Protein AF-A0A067RAX8-F1 (afdb_monomer_lite)

Structure (mmCIF, N/CA/C/O backbone):
data_AF-A0A067RAX8-F1
#
_entry.id   AF-A0A067RAX8-F1
#
loop_
_atom_site.group_PDB
_atom_site.id
_atom_site.type_symbol
_atom_site.label_atom_id
_atom_site.label_alt_id
_atom_site.label_comp_id
_atom_site.label_asym_id
_atom_site.label_entity_id
_atom_site.label_seq_id
_atom_site.pdbx_PDB_ins_code
_atom_site.Cartn_x
_atom_site.Cartn_y
_atom_site.Cartn_z
_atom_site.occupancy
_atom_site.B_iso_or_equiv
_atom_site.auth_seq_id
_atom_site.auth_comp_id
_atom_site.auth_asym_id
_atom_site.auth_atom_id
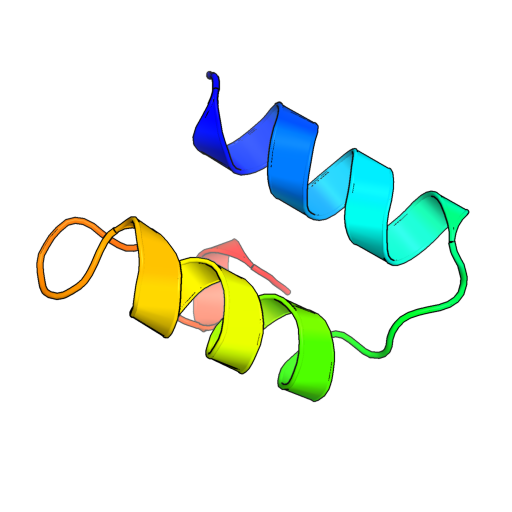_atom_site.pdbx_PDB_model_num
ATOM 1 N N . LEU A 1 1 ? 0.932 1.685 -11.202 1.00 83.94 1 LEU A N 1
ATOM 2 C CA . LEU A 1 1 ? -0.477 2.088 -11.423 1.00 83.94 1 LEU A CA 1
ATOM 3 C C . LEU A 1 1 ? -1.434 0.993 -10.955 1.00 83.94 1 LEU A C 1
ATOM 5 O O . LEU A 1 1 ? -2.213 1.252 -10.050 1.00 83.94 1 LEU A O 1
ATOM 9 N N . GLU A 1 2 ? -1.286 -0.233 -11.464 1.00 92.38 2 GLU A N 1
ATOM 10 C CA . GLU A 1 2 ? -2.107 -1.403 -11.104 1.00 92.38 2 GLU A CA 1
ATOM 11 C C . GLU A 1 2 ? -2.237 -1.648 -9.588 1.00 92.38 2 GLU A C 1
ATOM 13 O O . GLU A 1 2 ? -3.350 -1.697 -9.069 1.00 92.38 2 GLU A O 1
ATOM 18 N N . GLN A 1 3 ? -1.121 -1.678 -8.843 1.00 93.25 3 GLN A N 1
ATOM 19 C CA . GLN A 1 3 ? -1.170 -1.896 -7.390 1.00 93.25 3 GLN A CA 1
ATOM 20 C C . GLN A 1 3 ? -2.009 -0.844 -6.647 1.00 93.25 3 GLN A C 1
ATOM 22 O O . GLN A 1 3 ? -2.743 -1.180 -5.722 1.00 93.25 3 GLN A O 1
ATOM 27 N N . ARG A 1 4 ? -1.952 0.428 -7.070 1.00 91.94 4 ARG A N 1
ATOM 28 C CA . ARG A 1 4 ? -2.742 1.512 -6.455 1.00 91.94 4 ARG A CA 1
ATOM 29 C C . ARG A 1 4 ? -4.231 1.370 -6.774 1.00 91.94 4 ARG A C 1
ATOM 31 O O . ARG A 1 4 ? -5.057 1.651 -5.910 1.00 91.94 4 ARG A O 1
ATOM 38 N N . THR A 1 5 ? -4.575 0.889 -7.970 1.00 95.12 5 THR A N 1
ATOM 39 C CA . THR A 1 5 ? -5.958 0.547 -8.332 1.00 95.12 5 THR A CA 1
ATOM 40 C C . THR A 1 5 ? -6.491 -0.582 -7.449 1.00 95.12 5 THR A C 1
ATOM 42 O O . THR A 1 5 ? -7.586 -0.458 -6.903 1.00 95.12 5 THR A O 1
ATOM 45 N N . ASN A 1 6 ? -5.694 -1.629 -7.221 1.00 94.19 6 ASN A N 1
ATOM 46 C CA . ASN A 1 6 ? -6.071 -2.762 -6.370 1.00 94.19 6 ASN A CA 1
ATOM 47 C C . ASN A 1 6 ? -6.204 -2.373 -4.889 1.00 94.19 6 ASN A C 1
ATOM 49 O O . ASN A 1 6 ? -7.148 -2.798 -4.222 1.00 94.19 6 ASN A O 1
ATOM 53 N N . ILE A 1 7 ? -5.337 -1.487 -4.392 1.00 93.56 7 ILE A N 1
ATOM 54 C CA . ILE A 1 7 ? -5.474 -0.895 -3.052 1.00 93.56 7 ILE A CA 1
ATOM 55 C C . ILE A 1 7 ? -6.785 -0.105 -2.950 1.00 93.56 7 ILE A C 1
ATOM 57 O O . ILE A 1 7 ? -7.580 -0.355 -2.046 1.00 93.56 7 ILE A O 1
ATOM 61 N N . ARG A 1 8 ? -7.072 0.792 -3.907 1.00 93.19 8 ARG A N 1
ATOM 62 C CA . ARG A 1 8 ? -8.326 1.568 -3.930 1.00 93.19 8 ARG A CA 1
ATOM 63 C C . ARG A 1 8 ? -9.560 0.661 -4.016 1.00 93.19 8 ARG A C 1
ATOM 65 O O . ARG A 1 8 ? -10.574 0.958 -3.388 1.00 93.19 8 ARG A O 1
ATOM 72 N N . PHE A 1 9 ? -9.477 -0.450 -4.747 1.00 95.12 9 PHE A N 1
ATOM 73 C CA . PHE A 1 9 ? -10.534 -1.457 -4.799 1.00 95.12 9 PHE A CA 1
ATOM 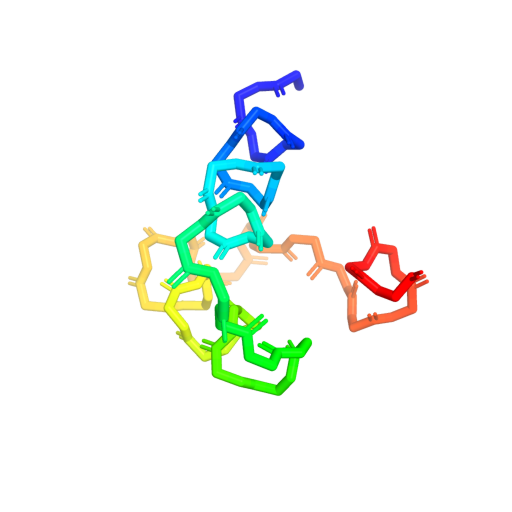74 C C . PHE A 1 9 ? -10.785 -2.103 -3.428 1.00 95.12 9 PHE A C 1
ATOM 76 O O . PHE A 1 9 ? -11.938 -2.176 -3.001 1.00 95.12 9 PHE A O 1
ATOM 83 N N . CYS A 1 10 ? -9.731 -2.512 -2.715 1.00 94.62 10 CYS A N 1
ATOM 84 C CA . CYS A 1 10 ? -9.847 -3.096 -1.375 1.00 94.62 10 CYS A CA 1
ATOM 85 C C . CYS A 1 10 ? -10.442 -2.099 -0.370 1.00 94.62 10 CYS A C 1
ATOM 87 O O . CYS A 1 10 ? -11.363 -2.450 0.366 1.00 94.62 10 CYS A O 1
ATOM 89 N N . VAL A 1 11 ? -9.999 -0.839 -0.407 1.00 92.31 11 VAL A N 1
ATOM 90 C CA . VAL A 1 11 ? -10.551 0.237 0.434 1.00 92.31 11 VAL A CA 1
ATOM 91 C C . VAL A 1 11 ? -12.038 0.456 0.141 1.00 92.31 11 VAL A C 1
ATOM 93 O O . VAL A 1 11 ? -12.844 0.495 1.066 1.00 92.31 11 VAL A O 1
ATOM 96 N N . ARG A 1 12 ? -12.446 0.508 -1.136 1.00 95.75 12 ARG A N 1
ATOM 97 C CA . ARG A 1 12 ? -13.866 0.635 -1.522 1.00 95.75 12 ARG A CA 1
ATOM 98 C C . ARG A 1 12 ? -14.716 -0.561 -1.077 1.00 95.75 12 ARG A C 1
ATOM 100 O O . ARG A 1 12 ? -15.912 -0.417 -0.861 1.00 95.75 12 ARG A O 1
ATOM 107 N N . ARG A 1 13 ? -14.105 -1.738 -0.927 1.00 94.94 13 ARG A N 1
ATOM 108 C CA . ARG A 1 13 ? -14.730 -2.953 -0.375 1.00 94.94 13 ARG A CA 1
ATOM 109 C C . ARG A 1 13 ? -14.774 -2.960 1.161 1.00 94.94 13 ARG A C 1
ATOM 111 O O . ARG A 1 13 ? -15.183 -3.967 1.731 1.00 94.94 13 ARG A O 1
ATOM 118 N N . GLY A 1 14 ? -14.344 -1.881 1.820 1.00 94.88 14 GLY A N 1
ATOM 119 C CA . GLY A 1 14 ? -14.328 -1.751 3.277 1.00 94.88 14 GLY A CA 1
ATOM 120 C C . GLY A 1 14 ? -13.199 -2.523 3.961 1.00 94.88 14 GLY A C 1
ATOM 121 O O . GLY A 1 14 ? -13.279 -2.781 5.157 1.00 94.88 14 GLY A O 1
ATOM 122 N N . LYS A 1 15 ? -12.156 -2.930 3.226 1.00 95.25 15 LYS A N 1
ATOM 123 C CA . LYS A 1 15 ? -11.006 -3.620 3.819 1.00 95.25 15 LYS A CA 1
ATOM 124 C C . LYS A 1 15 ? -10.137 -2.652 4.600 1.00 95.25 15 LYS A C 1
ATOM 126 O O . LYS A 1 15 ? -9.820 -1.563 4.124 1.00 95.25 15 LYS A O 1
ATOM 131 N N . SER A 1 16 ? -9.683 -3.089 5.772 1.00 93.31 16 SER A N 1
ATOM 132 C CA . SER A 1 16 ? -8.677 -2.345 6.522 1.00 93.31 16 SER A CA 1
ATOM 133 C C . SER A 1 16 ? -7.364 -2.266 5.736 1.00 93.31 16 SER A C 1
ATOM 135 O O . SER A 1 16 ? -7.056 -3.111 4.887 1.00 93.31 16 SER A O 1
ATOM 137 N N . ALA A 1 17 ? -6.537 -1.270 6.045 1.00 89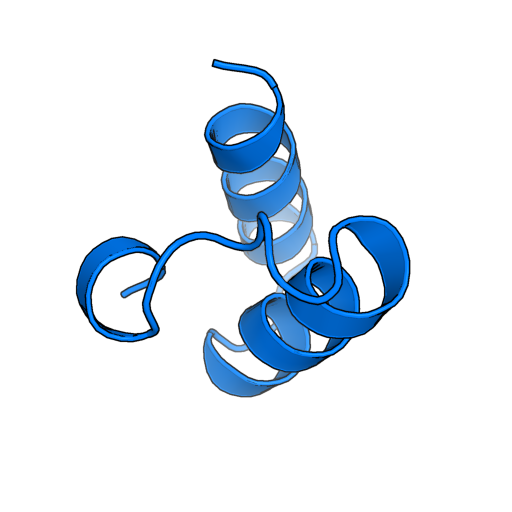.75 17 ALA A N 1
ATOM 138 C CA . ALA A 1 17 ? -5.226 -1.133 5.417 1.00 89.75 17 ALA A CA 1
ATOM 139 C C . ALA A 1 17 ? -4.317 -2.353 5.686 1.00 89.75 17 ALA A C 1
ATOM 141 O O . ALA A 1 17 ? -3.562 -2.771 4.810 1.00 89.75 17 ALA A O 1
ATOM 142 N N . SER A 1 18 ? -4.440 -2.991 6.858 1.00 92.62 18 SER A N 1
ATOM 143 C CA . SER A 1 18 ? -3.687 -4.213 7.178 1.00 92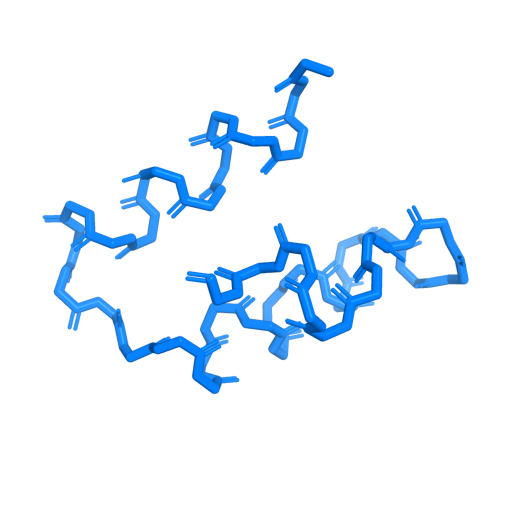.62 18 SER A CA 1
ATOM 144 C C . SER A 1 18 ? -4.160 -5.431 6.379 1.00 92.62 18 SER A C 1
ATOM 146 O O . SER A 1 18 ? -3.321 -6.201 5.914 1.00 92.62 18 SER A O 1
ATOM 148 N N . GLU A 1 19 ? -5.472 -5.611 6.189 1.00 94.44 19 GLU A N 1
ATOM 149 C CA . GLU A 1 19 ? -6.000 -6.658 5.299 1.00 94.44 19 GLU A CA 1
ATOM 150 C C . GLU A 1 19 ? -5.573 -6.413 3.853 1.00 94.44 19 GLU A C 1
ATOM 152 O O . GLU A 1 19 ? -5.069 -7.324 3.198 1.00 94.44 19 GLU A O 1
ATOM 157 N N . THR A 1 20 ? -5.702 -5.169 3.387 1.00 94.62 20 THR A N 1
ATOM 158 C CA . THR A 1 20 ? -5.291 -4.761 2.041 1.00 94.62 20 THR A CA 1
ATOM 159 C C . THR A 1 20 ? -3.812 -5.063 1.823 1.00 94.62 20 THR A C 1
ATOM 161 O O . THR A 1 20 ? -3.462 -5.712 0.846 1.00 94.62 20 THR A O 1
ATOM 164 N N . PHE A 1 21 ? -2.937 -4.697 2.763 1.00 92.31 21 PHE A N 1
ATOM 165 C CA . PHE A 1 21 ? -1.508 -4.992 2.666 1.00 92.31 21 PHE A CA 1
ATOM 166 C C . PHE A 1 21 ? -1.213 -6.498 2.591 1.00 92.31 21 PHE A C 1
ATOM 168 O O . PHE A 1 21 ? -0.404 -6.912 1.764 1.00 92.31 21 PHE A O 1
ATOM 175 N N . ARG A 1 22 ? -1.884 -7.336 3.396 1.00 93.81 22 ARG A N 1
ATOM 176 C CA . ARG A 1 22 ? -1.715 -8.801 3.319 1.00 93.81 22 ARG A CA 1
ATOM 177 C C . ARG A 1 22 ? -2.136 -9.346 1.954 1.00 93.81 22 ARG A C 1
ATOM 179 O O . ARG A 1 22 ? -1.395 -10.134 1.375 1.00 93.81 22 ARG A O 1
ATOM 186 N N . MET A 1 23 ? -3.278 -8.901 1.425 1.00 93.94 23 MET A N 1
ATOM 187 C CA . MET A 1 23 ? -3.763 -9.306 0.099 1.00 93.94 23 MET A CA 1
ATOM 188 C C . MET A 1 23 ? -2.799 -8.861 -1.009 1.00 93.94 23 MET A C 1
ATOM 190 O O . MET A 1 23 ? -2.427 -9.655 -1.870 1.00 93.94 23 MET A O 1
ATOM 194 N N . MET A 1 24 ? -2.316 -7.618 -0.948 1.00 94.81 24 MET A N 1
ATOM 195 C CA . MET A 1 24 ? -1.327 -7.101 -1.894 1.00 94.81 24 MET A CA 1
ATOM 196 C C . MET A 1 24 ? -0.005 -7.878 -1.813 1.00 94.81 24 MET A C 1
ATOM 198 O O . MET A 1 24 ? 0.576 -8.203 -2.847 1.00 94.81 24 MET A O 1
ATOM 202 N N . LYS A 1 25 ? 0.449 -8.262 -0.613 1.00 93.44 25 LYS A N 1
ATOM 203 C CA . LYS A 1 25 ? 1.665 -9.070 -0.437 1.00 93.44 25 LYS A CA 1
ATOM 204 C C . LYS A 1 25 ? 1.505 -10.496 -0.978 1.00 93.44 25 LYS A C 1
ATOM 206 O O . LYS A 1 25 ? 2.478 -11.045 -1.481 1.00 93.44 25 LYS A O 1
ATOM 211 N N . GLN A 1 26 ? 0.305 -11.081 -0.938 1.00 94.38 26 GLN A N 1
ATOM 212 C CA . GLN A 1 26 ? 0.039 -12.390 -1.554 1.00 94.38 26 GLN A CA 1
ATOM 213 C C . GLN A 1 26 ? 0.145 -12.345 -3.084 1.00 94.38 26 GLN A C 1
ATOM 215 O O . GLN A 1 26 ? 0.742 -13.240 -3.676 1.00 94.38 26 GLN A O 1
ATOM 220 N N . VAL A 1 27 ? -0.397 -11.297 -3.712 1.00 94.19 27 VAL A N 1
ATOM 221 C CA . VAL A 1 27 ? -0.409 -11.151 -5.177 1.00 94.19 27 VAL A CA 1
ATOM 222 C C . VAL A 1 27 ? 0.958 -10.724 -5.714 1.00 94.19 27 VAL A C 1
ATOM 224 O O . VAL A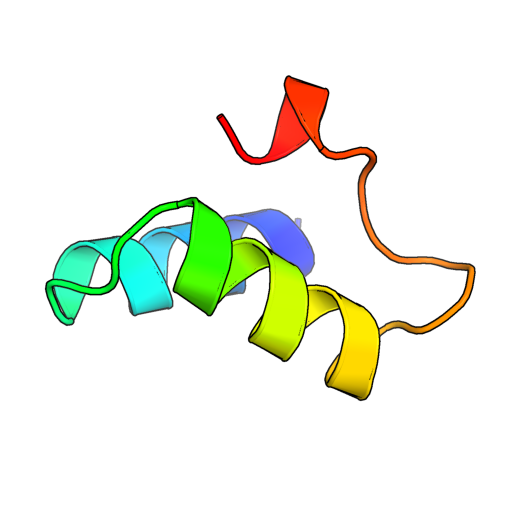 1 27 ? 1.457 -11.308 -6.669 1.00 94.19 27 VAL A O 1
ATOM 227 N N . TYR A 1 28 ? 1.583 -9.723 -5.091 1.00 93.44 28 TYR A N 1
ATOM 228 C CA . TYR A 1 28 ? 2.793 -9.083 -5.620 1.00 93.44 28 TYR A CA 1
ATOM 229 C C . TYR A 1 28 ? 4.094 -9.551 -4.965 1.00 93.44 28 TYR A C 1
ATOM 231 O O . TYR A 1 28 ? 5.167 -9.198 -5.449 1.00 93.44 28 TYR A O 1
ATOM 239 N N . ARG A 1 29 ? 4.023 -10.320 -3.869 1.00 91.56 29 ARG A N 1
ATOM 240 C CA . ARG A 1 29 ? 5.178 -10.815 -3.102 1.00 91.56 29 ARG A CA 1
ATOM 241 C C . ARG A 1 29 ? 6.219 -9.718 -2.875 1.00 91.56 29 ARG A C 1
ATOM 243 O O . ARG A 1 29 ? 5.916 -8.700 -2.249 1.00 91.56 29 ARG A O 1
ATOM 250 N N . ASP A 1 30 ? 7.440 -9.899 -3.348 1.00 90.50 30 ASP A N 1
ATOM 251 C CA . ASP A 1 30 ? 8.554 -8.975 -3.127 1.00 90.50 30 ASP A CA 1
ATOM 252 C C . ASP A 1 30 ? 8.413 -7.660 -3.898 1.00 90.50 30 ASP A C 1
ATOM 254 O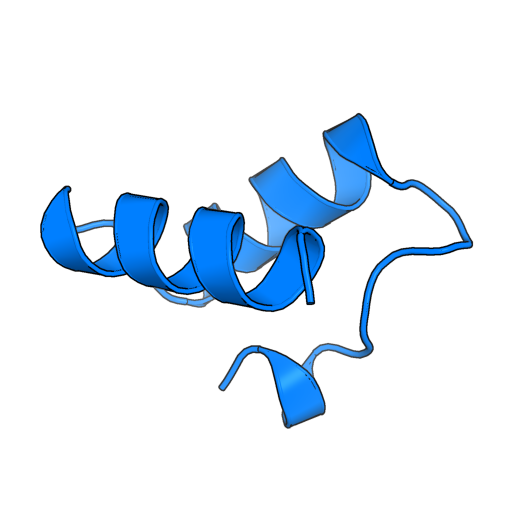 O . ASP A 1 30 ? 8.914 -6.636 -3.445 1.00 90.50 30 ASP A O 1
ATOM 258 N N . ASN A 1 31 ? 7.594 -7.640 -4.954 1.00 88.94 31 ASN A N 1
ATOM 259 C CA . ASN A 1 31 ? 7.259 -6.433 -5.710 1.00 88.94 31 ASN A CA 1
ATOM 260 C C . ASN A 1 31 ? 6.101 -5.626 -5.097 1.00 88.94 31 ASN A C 1
ATOM 262 O O . ASN A 1 31 ? 5.679 -4.622 -5.676 1.00 88.94 31 ASN A O 1
ATOM 266 N N . CYS A 1 32 ? 5.546 -6.044 -3.955 1.00 90.12 32 CYS A N 1
ATOM 267 C CA . CYS A 1 32 ? 4.487 -5.303 -3.272 1.00 90.12 32 CYS A CA 1
ATOM 268 C C . CYS A 1 32 ? 4.997 -3.942 -2.781 1.00 90.12 32 CYS A C 1
ATOM 270 O O . CYS A 1 32 ? 6.060 -3.851 -2.165 1.00 90.12 32 CYS A O 1
ATOM 272 N N . LEU A 1 33 ? 4.196 -2.891 -2.978 1.00 86.25 33 LEU A N 1
ATOM 273 C CA . LEU A 1 33 ? 4.444 -1.585 -2.372 1.00 86.25 33 LEU A CA 1
ATOM 274 C C . LEU A 1 33 ? 4.656 -1.720 -0.856 1.00 86.25 33 LEU A C 1
ATOM 276 O O . LEU A 1 33 ? 3.972 -2.492 -0.179 1.00 86.25 33 LEU A O 1
ATOM 280 N N . SER A 1 34 ? 5.614 -0.952 -0.332 1.00 78.00 34 SER A N 1
ATOM 281 C CA . SER A 1 34 ? 5.913 -0.919 1.098 1.00 78.00 34 SER A CA 1
ATOM 282 C C . SER A 1 34 ? 4.694 -0.472 1.904 1.00 78.00 34 SER A C 1
ATOM 284 O O . SER A 1 34 ? 3.848 0.275 1.414 1.00 78.00 34 SER A O 1
ATOM 286 N N . ARG A 1 35 ? 4.611 -0.910 3.165 1.00 72.19 35 ARG A N 1
ATOM 287 C CA . ARG A 1 35 ? 3.448 -0.673 4.035 1.00 72.19 35 ARG A CA 1
ATOM 288 C C . ARG A 1 35 ? 3.065 0.815 4.109 1.00 72.19 35 ARG A C 1
ATOM 290 O O . ARG A 1 35 ? 1.895 1.143 3.986 1.00 72.19 35 ARG A O 1
ATOM 297 N N . THR A 1 36 ? 4.054 1.707 4.184 1.00 71.75 36 THR A N 1
ATOM 298 C CA . THR A 1 36 ? 3.891 3.175 4.197 1.00 71.75 36 THR A CA 1
ATOM 299 C C . THR A 1 36 ? 3.299 3.757 2.909 1.00 71.75 36 THR A C 1
ATOM 301 O O . THR A 1 36 ? 2.774 4.856 2.936 1.00 71.75 36 THR A O 1
ATOM 304 N N . ARG A 1 37 ? 3.393 3.052 1.775 1.00 67.25 37 ARG A N 1
ATOM 305 C CA . ARG A 1 37 ? 2.788 3.459 0.492 1.00 67.25 37 ARG A CA 1
ATOM 306 C C . ARG A 1 37 ? 1.395 2.858 0.264 1.00 67.25 37 ARG A C 1
ATOM 308 O O . ARG A 1 37 ? 0.782 3.140 -0.767 1.00 67.25 37 ARG A O 1
ATOM 315 N N . VAL A 1 38 ? 0.950 1.981 1.167 1.00 61.81 38 VAL A N 1
ATOM 316 C CA . VAL A 1 38 ? -0.397 1.387 1.185 1.00 61.81 38 VAL A CA 1
ATOM 317 C C . VAL A 1 38 ? -1.319 2.129 2.160 1.00 61.81 38 VAL A C 1
ATOM 319 O O . VAL A 1 38 ? -2.523 2.170 1.909 1.00 61.81 38 VAL A O 1
ATOM 322 N N . PHE A 1 39 ? -0.761 2.701 3.233 1.00 62.28 39 PHE A N 1
ATOM 323 C CA . PHE A 1 39 ? -1.418 3.707 4.075 1.00 62.28 39 PHE A CA 1
ATOM 324 C C . PHE A 1 39 ? -1.480 5.063 3.362 1.00 62.28 39 PHE A C 1
ATOM 326 O O . PHE A 1 39 ? -2.484 5.772 3.580 1.00 62.28 39 PHE A O 1
#

Sequence (39 aa):
LEQRTNIRFCVRRGKSASETFRMMKQVYRDNCLSRTRVF

pLDDT: mean 89.13, std 9.24, range [61.81, 95.75]

InterPro domains:
  IPR041426 Mos1 transposase, HTH domain [PF17906] (4-37)

Foldseek 3Di:
DVLVVQLVVCVVVVHDLVRSQVVQCVVQPPNRDDSVVSD

Radius of gyration: 8.78 Å; chains: 1; bounding box: 23×16×19 Å

Organism: Zootermopsis nevadensis (NCBI:txid136037)

Secondary structure (DSSP, 8-state):
-HHHHHHHHHHHTT--HHHHHHHHHHHHGGGSPPGGGT-